Protein AF-A0A0H3ZS88-F1 (afdb_monomer_lite)

Structure (mmCIF, N/CA/C/O backbone):
data_AF-A0A0H3ZS88-F1
#
_entry.id   AF-A0A0H3ZS88-F1
#
loop_
_atom_site.group_PDB
_atom_site.id
_atom_site.type_symbol
_atom_site.label_atom_id
_atom_site.label_alt_id
_atom_site.label_comp_id
_atom_site.label_asym_id
_atom_site.label_entity_id
_atom_site.label_seq_id
_atom_site.pdbx_PDB_ins_code
_atom_site.Cartn_x
_atom_site.Cartn_y
_atom_site.Cartn_z
_atom_site.occupancy
_atom_site.B_iso_or_equiv
_atom_site.auth_seq_id
_atom_site.auth_comp_id
_atom_site.auth_asym_id
_atom_site.auth_atom_id
_atom_site.pdbx_PDB_model_num
ATOM 1 N N . MET A 1 1 ? -18.808 -14.842 27.912 1.00 46.59 1 MET A N 1
ATOM 2 C CA . MET A 1 1 ? -18.067 -13.583 27.665 1.00 46.59 1 MET A CA 1
ATOM 3 C C . MET A 1 1 ? -18.384 -13.091 26.260 1.00 46.59 1 MET A C 1
ATOM 5 O O . MET A 1 1 ? -18.247 -13.871 25.326 1.00 46.59 1 MET A O 1
ATOM 9 N N . LYS A 1 2 ? -18.835 -11.842 26.088 1.00 60.78 2 LYS A N 1
ATOM 10 C CA . LYS A 1 2 ? -18.914 -11.219 24.757 1.00 60.78 2 LYS A CA 1
ATOM 11 C C . LYS A 1 2 ? -17.520 -10.693 24.422 1.00 60.78 2 LYS A C 1
ATOM 13 O O . LYS A 1 2 ? -17.118 -9.669 24.950 1.00 60.78 2 LYS A O 1
ATOM 18 N N . LEU A 1 3 ? -16.780 -11.439 23.602 1.00 66.12 3 LEU A N 1
ATOM 19 C CA . LEU A 1 3 ? -15.375 -11.159 23.274 1.00 66.12 3 LEU A CA 1
ATOM 20 C C . LEU A 1 3 ? -15.169 -9.790 22.603 1.00 66.12 3 LEU A C 1
ATOM 22 O O . LEU A 1 3 ? -14.107 -9.200 22.747 1.00 66.12 3 LEU A O 1
ATOM 26 N N . ILE A 1 4 ? -16.184 -9.276 21.900 1.00 70.56 4 ILE A N 1
ATOM 27 C CA . ILE A 1 4 ? -16.200 -7.933 21.312 1.00 70.56 4 ILE A CA 1
ATOM 28 C C . ILE A 1 4 ? -17.644 -7.427 21.375 1.00 70.56 4 ILE A C 1
ATOM 30 O O . ILE A 1 4 ? -18.505 -7.856 20.597 1.00 70.56 4 ILE A O 1
ATOM 34 N N . GLU A 1 5 ? -17.949 -6.540 22.320 1.00 70.56 5 GLU A N 1
ATOM 35 C CA . GLU A 1 5 ? -19.218 -5.816 22.274 1.00 70.56 5 GLU A CA 1
ATOM 36 C C . GLU A 1 5 ? -19.280 -4.991 20.982 1.00 70.56 5 GLU A C 1
ATOM 38 O O . GLU A 1 5 ? -18.319 -4.331 20.601 1.00 70.56 5 GLU A O 1
ATOM 43 N N . ASN A 1 6 ? -20.411 -5.050 20.274 1.00 74.25 6 ASN A N 1
ATOM 44 C CA . ASN A 1 6 ? -20.624 -4.328 19.015 1.00 74.25 6 ASN A CA 1
ATOM 45 C C . ASN A 1 6 ? -19.694 -4.716 17.845 1.00 74.25 6 ASN A C 1
ATOM 47 O O . ASN A 1 6 ? -19.410 -3.868 17.005 1.00 74.25 6 ASN A O 1
ATOM 51 N N . TRP A 1 7 ? -19.294 -5.987 17.697 1.00 79.62 7 TRP A N 1
ATOM 52 C CA . TRP A 1 7 ? -18.503 -6.452 16.534 1.00 79.62 7 TRP A CA 1
ATOM 53 C C . TRP A 1 7 ? -19.096 -6.054 15.167 1.00 79.62 7 TRP A C 1
ATOM 55 O O . TRP A 1 7 ? -18.362 -5.748 14.233 1.00 79.62 7 TRP A O 1
ATOM 65 N N . LYS A 1 8 ? -20.429 -5.960 15.057 1.00 81.44 8 LYS A N 1
ATOM 66 C CA . LYS A 1 8 ? -21.126 -5.470 13.850 1.00 81.44 8 LYS A CA 1
ATOM 67 C C . LYS A 1 8 ? -20.780 -4.014 13.490 1.00 81.44 8 LYS A C 1
ATOM 69 O O . LYS A 1 8 ? -21.007 -3.594 12.362 1.00 81.44 8 LYS A O 1
ATOM 74 N N . LYS A 1 9 ? -20.234 -3.243 14.436 1.00 83.56 9 LYS A N 1
ATOM 75 C CA . LYS A 1 9 ? -19.735 -1.868 14.274 1.00 83.56 9 LYS A CA 1
ATOM 76 C C . LYS A 1 9 ? -18.204 -1.796 14.212 1.00 83.56 9 LYS A C 1
ATOM 78 O O . LYS A 1 9 ? -17.660 -0.698 14.201 1.00 83.56 9 LYS A O 1
ATOM 83 N N . ALA A 1 10 ? -17.494 -2.928 14.139 1.00 83.38 10 ALA A N 1
ATOM 84 C CA . ALA A 1 10 ? -16.029 -2.947 14.078 1.00 83.38 10 ALA A CA 1
ATOM 85 C C . ALA A 1 10 ? -15.471 -2.143 12.888 1.00 83.38 10 ALA A C 1
ATOM 87 O O . ALA A 1 10 ? -14.392 -1.576 12.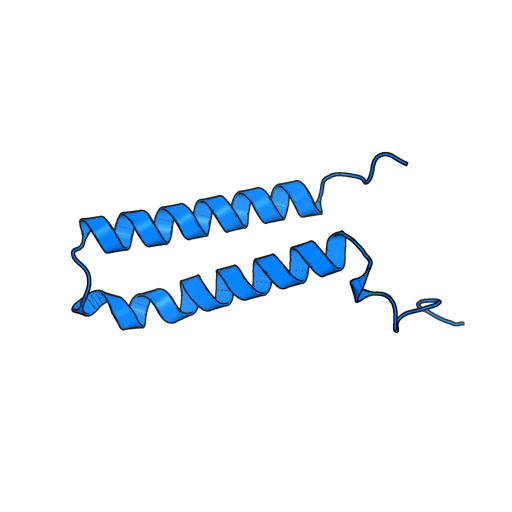991 1.00 83.38 10 ALA A O 1
ATOM 88 N N . TRP A 1 11 ? -16.235 -2.002 11.801 1.00 83.19 11 TRP A N 1
ATOM 89 C CA . TRP A 1 11 ? -15.894 -1.153 10.651 1.00 83.19 11 TRP A CA 1
ATOM 90 C C . TRP A 1 11 ? -15.729 0.344 10.990 1.00 83.19 11 TRP A C 1
ATOM 92 O O . TRP A 1 11 ? -15.134 1.090 10.215 1.00 83.19 11 TRP A O 1
ATOM 102 N N . GLN A 1 12 ? -16.238 0.801 12.139 1.00 85.25 12 GLN A N 1
ATOM 103 C CA . GLN A 1 12 ? -16.071 2.175 12.634 1.00 85.25 12 GLN A CA 1
ATOM 104 C C . GLN A 1 12 ? -14.746 2.378 13.383 1.00 85.25 12 GLN A C 1
ATOM 106 O O . GLN A 1 12 ? -14.375 3.508 13.715 1.00 85.25 12 GLN A O 1
ATOM 111 N N . LEU A 1 13 ? -14.028 1.294 13.688 1.00 86.56 13 LEU A N 1
ATOM 112 C CA . LEU A 1 13 ? -12.724 1.370 14.329 1.00 86.56 13 LEU A CA 1
ATOM 113 C C . LEU A 1 13 ? -11.691 1.844 13.308 1.00 86.56 13 LEU A C 1
ATOM 115 O O . LEU A 1 13 ? -11.548 1.267 12.233 1.00 86.56 13 LEU A O 1
ATOM 119 N N . TRP A 1 14 ? -10.928 2.868 13.688 1.00 86.50 14 TRP A N 1
ATOM 120 C CA . TRP A 1 14 ? -9.859 3.429 12.858 1.00 86.50 14 TRP A CA 1
ATOM 121 C C . TRP A 1 14 ? -8.850 2.363 12.414 1.00 86.50 14 TRP A C 1
ATOM 123 O O . TRP A 1 14 ? -8.461 2.319 11.254 1.00 86.50 14 TRP A O 1
ATOM 133 N N . SER A 1 15 ? -8.499 1.438 13.310 1.00 85.62 15 SER A N 1
ATOM 134 C CA . SER A 1 15 ? -7.613 0.316 12.998 1.00 85.62 15 SER A CA 1
ATOM 135 C C . SER A 1 15 ? -8.175 -0.603 11.909 1.00 85.62 15 SER A C 1
ATOM 137 O O . SER A 1 15 ? -7.428 -1.029 11.032 1.00 85.62 15 SER A O 1
ATOM 139 N N . VAL A 1 16 ? -9.486 -0.871 11.920 1.00 89.31 16 VAL A N 1
ATOM 140 C CA . VAL A 1 16 ? -10.159 -1.707 10.911 1.00 89.31 16 VAL A CA 1
ATOM 141 C C . VAL A 1 16 ? -10.233 -0.984 9.569 1.00 89.31 16 VAL A C 1
ATOM 143 O O . VAL A 1 16 ? -9.994 -1.598 8.533 1.00 89.31 16 VAL A O 1
ATOM 146 N N . GLN A 1 17 ? -10.493 0.323 9.575 1.00 91.19 17 GLN A N 1
ATOM 147 C CA . GLN A 1 17 ? -10.470 1.147 8.363 1.00 91.19 17 GLN A CA 1
ATOM 148 C C . GLN A 1 17 ? -9.069 1.182 7.743 1.00 91.19 17 GLN A C 1
ATOM 150 O O . GLN A 1 17 ? -8.914 0.898 6.557 1.00 91.19 17 GLN A O 1
ATOM 155 N N . CYS A 1 18 ? -8.032 1.434 8.545 1.00 92.12 18 CYS A N 1
ATOM 156 C CA . CYS A 1 18 ? -6.642 1.366 8.094 1.00 92.12 18 CYS A CA 1
ATOM 157 C C . CYS A 1 18 ? -6.292 -0.023 7.547 1.00 92.12 18 CYS A C 1
ATOM 159 O O . CYS A 1 18 ? -5.688 -0.118 6.481 1.00 92.12 18 CYS A O 1
ATOM 161 N N . ALA A 1 19 ? -6.698 -1.102 8.226 1.00 92.12 19 ALA 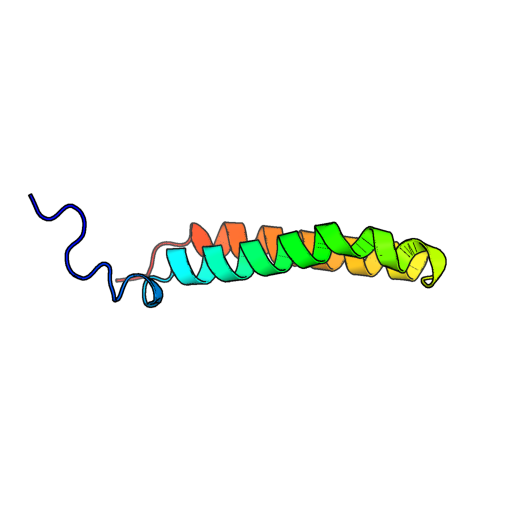A N 1
ATOM 162 C CA . ALA A 1 19 ? -6.480 -2.470 7.753 1.00 92.12 19 ALA A CA 1
ATOM 163 C C . ALA A 1 19 ? -7.151 -2.733 6.399 1.00 92.12 19 ALA A C 1
ATOM 165 O O . ALA A 1 19 ? -6.539 -3.335 5.518 1.00 92.12 19 ALA A O 1
ATOM 166 N N . PHE A 1 20 ? -8.368 -2.228 6.205 1.00 94.62 20 PHE A N 1
ATOM 167 C CA . PHE A 1 20 ? -9.075 -2.319 4.933 1.00 94.62 20 PHE A CA 1
ATOM 168 C C . PHE A 1 20 ? -8.329 -1.590 3.805 1.00 94.62 20 PHE A C 1
ATOM 170 O O . PHE A 1 20 ? -8.077 -2.180 2.755 1.00 94.62 20 PHE A O 1
ATOM 177 N N . PHE A 1 21 ? -7.889 -0.348 4.027 1.00 95.50 21 PHE A N 1
ATOM 178 C CA . PHE A 1 21 ? -7.104 0.384 3.026 1.00 95.50 21 PHE A CA 1
ATOM 179 C C . PHE A 1 21 ? -5.757 -0.283 2.738 1.00 95.50 21 PHE A C 1
ATOM 181 O O . PHE A 1 21 ? -5.357 -0.379 1.579 1.00 95.50 21 PHE A O 1
ATOM 188 N N . MET A 1 22 ? -5.076 -0.810 3.760 1.00 95.62 22 MET A N 1
ATOM 189 C CA . MET A 1 22 ? -3.847 -1.583 3.562 1.00 95.62 22 MET A CA 1
ATOM 190 C C . MET A 1 22 ? -4.097 -2.822 2.702 1.00 95.62 22 MET A C 1
ATOM 192 O O . MET A 1 22 ? -3.280 -3.120 1.831 1.00 95.62 22 MET A O 1
ATOM 196 N N . ALA A 1 23 ? -5.208 -3.532 2.909 1.00 97.12 23 ALA A N 1
ATOM 197 C CA . ALA A 1 23 ? -5.567 -4.684 2.090 1.00 97.12 23 ALA A CA 1
ATOM 198 C C . ALA A 1 23 ? -5.761 -4.284 0.620 1.00 97.12 23 ALA A C 1
ATOM 200 O O . ALA A 1 23 ? -5.174 -4.914 -0.255 1.00 97.12 23 ALA A O 1
ATOM 201 N N . LEU A 1 24 ? -6.486 -3.194 0.347 1.00 97.62 24 LEU A N 1
ATOM 202 C CA . LEU A 1 24 ? -6.671 -2.684 -1.017 1.00 97.62 24 LEU A CA 1
ATOM 203 C C . LEU A 1 24 ? -5.344 -2.318 -1.693 1.00 97.62 24 LEU A C 1
ATOM 205 O O . LEU A 1 24 ? -5.114 -2.700 -2.839 1.00 97.62 24 LEU A O 1
ATOM 209 N N . VAL A 1 25 ? -4.445 -1.632 -0.982 1.00 97.62 25 VAL A N 1
ATOM 210 C CA . VAL A 1 25 ? -3.120 -1.283 -1.519 1.00 97.62 25 VAL A CA 1
ATOM 211 C C . VAL A 1 25 ? -2.298 -2.540 -1.816 1.00 97.62 25 VAL A C 1
ATOM 213 O O . VAL A 1 25 ? -1.676 -2.621 -2.870 1.00 97.62 25 VAL A O 1
ATOM 216 N N . ASN A 1 26 ? -2.327 -3.553 -0.944 1.00 97.31 26 ASN A N 1
ATOM 217 C CA . ASN A 1 26 ? -1.625 -4.818 -1.196 1.00 97.31 26 ASN A CA 1
ATOM 218 C C . ASN A 1 26 ? -2.209 -5.588 -2.385 1.00 97.31 26 ASN A C 1
ATOM 220 O O . ASN A 1 26 ? -1.449 -6.186 -3.145 1.00 97.31 26 ASN A O 1
ATOM 224 N N . VAL A 1 27 ? -3.529 -5.550 -2.586 1.00 97.88 27 VAL A N 1
ATOM 225 C CA . VAL A 1 27 ? -4.159 -6.114 -3.789 1.00 97.88 27 VAL A CA 1
ATOM 226 C C . VAL A 1 27 ? -3.661 -5.382 -5.034 1.00 97.88 27 VAL A C 1
ATOM 228 O 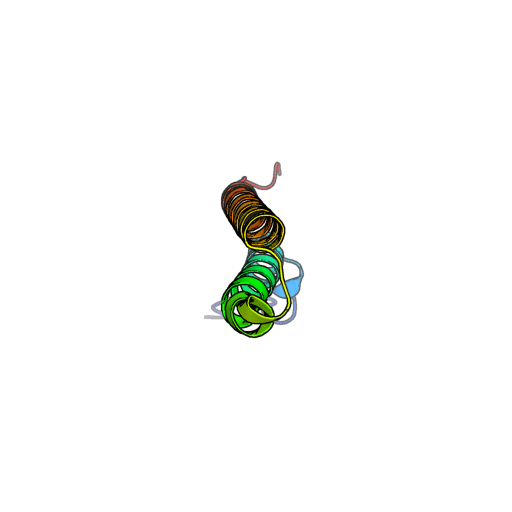O . VAL A 1 27 ? -3.247 -6.035 -5.987 1.00 97.88 27 VAL A O 1
ATOM 231 N N . ALA A 1 28 ? -3.613 -4.048 -5.015 1.00 96.56 28 ALA A N 1
ATOM 232 C CA . ALA A 1 28 ? -3.103 -3.265 -6.139 1.00 96.56 28 ALA A CA 1
ATOM 233 C C . ALA A 1 28 ? -1.635 -3.600 -6.458 1.00 96.56 28 ALA A C 1
ATOM 235 O O . ALA A 1 28 ? -1.301 -3.836 -7.615 1.00 96.56 28 ALA A O 1
ATOM 236 N N . ILE A 1 29 ? -0.777 -3.702 -5.436 1.00 96.19 29 ILE A N 1
ATOM 237 C CA . ILE A 1 29 ? 0.627 -4.125 -5.589 1.00 96.19 29 ILE A CA 1
ATOM 238 C C . ILE A 1 29 ? 0.710 -5.537 -6.179 1.00 96.19 29 ILE A C 1
ATOM 240 O O . ILE A 1 29 ? 1.519 -5.781 -7.066 1.00 96.19 29 ILE A O 1
ATOM 244 N N . SER A 1 30 ? -0.138 -6.459 -5.721 1.00 96.50 30 SER A N 1
ATOM 245 C CA . SER A 1 30 ? -0.138 -7.852 -6.190 1.00 96.50 30 SER A CA 1
ATOM 246 C C . SER A 1 30 ? -0.580 -7.983 -7.649 1.00 96.50 30 SER A C 1
ATOM 248 O O . SER A 1 30 ? -0.135 -8.891 -8.344 1.00 96.50 30 SER A O 1
ATOM 250 N N . LEU A 1 31 ? -1.448 -7.081 -8.114 1.00 96.44 31 LEU A N 1
ATOM 251 C CA . LEU A 1 31 ? -1.933 -7.043 -9.495 1.00 96.44 31 LEU A CA 1
ATOM 252 C C . LEU A 1 31 ? -1.040 -6.205 -10.419 1.00 96.44 31 LEU A C 1
ATOM 254 O O . LEU A 1 31 ? -1.108 -6.379 -11.631 1.00 96.44 31 LEU A O 1
ATOM 258 N N . LEU A 1 32 ? -0.184 -5.332 -9.878 1.00 94.56 32 LEU A N 1
ATOM 259 C CA . LEU A 1 32 ? 0.688 -4.455 -10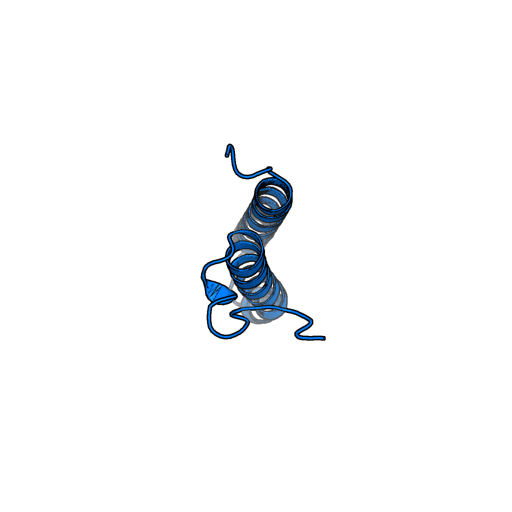.663 1.00 94.56 32 LEU A CA 1
ATOM 260 C C . LEU A 1 32 ? 1.574 -5.199 -11.686 1.00 94.56 32 LEU A C 1
ATOM 262 O O . LEU A 1 32 ? 1.665 -4.712 -12.815 1.00 94.56 32 LEU A O 1
ATOM 266 N N . PRO A 1 33 ? 2.166 -6.378 -11.387 1.00 95.06 33 PRO A N 1
ATOM 267 C CA . PRO A 1 33 ? 2.954 -7.134 -12.364 1.00 95.06 33 PRO A CA 1
ATOM 268 C C . PRO A 1 33 ? 2.1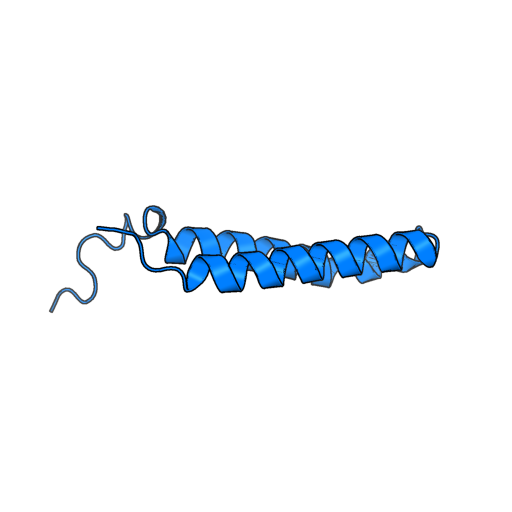83 -7.512 -13.635 1.00 95.06 33 PRO A C 1
ATOM 270 O O . PRO A 1 33 ? 2.792 -7.662 -14.691 1.00 95.06 33 PRO A O 1
ATOM 273 N N . LEU A 1 34 ? 0.848 -7.613 -13.574 1.00 95.44 34 LEU A N 1
ATOM 274 C CA . LEU A 1 34 ? 0.016 -7.890 -14.751 1.00 95.44 34 LEU A CA 1
ATOM 275 C C . LEU A 1 34 ? 0.083 -6.761 -15.790 1.00 95.44 34 LEU A C 1
ATOM 277 O O . LEU A 1 34 ? -0.122 -7.011 -16.971 1.00 95.44 34 LEU A O 1
ATOM 281 N N . LEU A 1 35 ? 0.393 -5.533 -15.364 1.00 92.75 35 LEU A N 1
ATOM 282 C CA . LEU A 1 35 ? 0.520 -4.363 -16.233 1.00 92.75 35 LEU A CA 1
ATOM 283 C C . LEU A 1 35 ? 1.970 -4.098 -16.664 1.00 92.75 35 LEU A C 1
ATOM 285 O O . LEU A 1 35 ? 2.230 -3.123 -17.364 1.00 92.75 35 LEU A O 1
ATOM 289 N N . GLN A 1 36 ? 2.933 -4.935 -16.261 1.00 90.31 36 GLN A N 1
ATOM 290 C CA . GLN A 1 36 ? 4.356 -4.688 -16.514 1.00 90.31 36 GLN A CA 1
ATOM 291 C C . GLN A 1 36 ? 4.700 -4.629 -18.011 1.00 90.31 36 GLN A C 1
ATOM 293 O O . GLN A 1 36 ? 5.626 -3.920 -18.387 1.00 90.31 36 GLN A O 1
ATOM 298 N N . GLN A 1 37 ? 3.965 -5.352 -18.861 1.00 91.25 37 GLN A N 1
ATOM 299 C CA . GLN A 1 37 ? 4.201 -5.364 -20.312 1.00 91.25 37 GLN A CA 1
ATOM 300 C C . GLN A 1 37 ? 3.638 -4.124 -21.021 1.00 91.25 37 GLN A C 1
ATOM 302 O O . GLN A 1 37 ? 4.158 -3.723 -22.056 1.00 91.25 37 GLN A O 1
ATOM 307 N N . GLU A 1 38 ? 2.622 -3.491 -20.433 1.00 93.56 38 GLU A N 1
ATOM 308 C CA . GLU A 1 38 ? 1.944 -2.314 -20.993 1.00 93.56 38 GLU A CA 1
ATOM 309 C C . GLU A 1 38 ? 2.571 -0.993 -20.513 1.00 93.56 38 GLU A C 1
ATOM 311 O O . GLU A 1 38 ? 2.322 0.077 -21.069 1.00 93.56 38 GLU A O 1
ATOM 316 N N . LEU A 1 39 ? 3.384 -1.046 -19.454 1.00 92.38 39 LEU A N 1
ATOM 317 C CA . LEU A 1 39 ? 3.987 0.121 -18.820 1.00 92.38 39 LEU A CA 1
ATOM 318 C C . LEU A 1 39 ? 5.475 0.238 -19.155 1.00 92.38 39 LEU A C 1
ATOM 320 O O . LEU A 1 39 ? 6.236 -0.724 -19.109 1.00 92.38 39 LEU A O 1
ATOM 324 N N . SER A 1 40 ? 5.925 1.472 -19.390 1.00 94.88 40 SER A N 1
ATOM 325 C CA . SER A 1 40 ? 7.355 1.787 -19.387 1.00 94.88 40 SER A CA 1
ATOM 326 C C . SER A 1 40 ? 7.971 1.467 -18.021 1.00 94.88 40 SER A C 1
ATOM 328 O O . SER A 1 40 ? 7.345 1.688 -16.982 1.00 94.88 40 SER A O 1
ATOM 330 N N . ILE A 1 41 ? 9.234 1.029 -18.023 1.00 94.31 41 ILE A N 1
ATOM 331 C CA . ILE A 1 41 ? 10.027 0.718 -16.823 1.00 94.31 41 ILE A CA 1
ATOM 332 C C . ILE A 1 41 ? 9.943 1.854 -15.793 1.00 94.31 41 ILE A C 1
ATOM 334 O O . ILE A 1 41 ? 9.720 1.608 -14.608 1.00 94.31 41 ILE A O 1
ATOM 338 N N . THR A 1 42 ? 10.063 3.105 -16.246 1.00 96.62 42 THR A N 1
ATOM 339 C CA . THR A 1 42 ? 10.015 4.286 -15.373 1.00 96.62 42 THR A CA 1
ATOM 340 C C . THR A 1 42 ? 8.644 4.455 -14.724 1.00 96.62 42 THR A C 1
ATOM 342 O O . THR A 1 42 ? 8.552 4.731 -13.529 1.00 96.62 42 THR A O 1
ATOM 345 N N . VAL A 1 43 ? 7.569 4.266 -15.494 1.00 95.38 43 VAL A N 1
ATOM 346 C CA . VAL A 1 43 ? 6.194 4.411 -14.997 1.00 95.38 43 VAL A CA 1
ATOM 347 C C . VAL A 1 43 ? 5.873 3.295 -14.010 1.00 95.38 43 VAL A C 1
ATOM 349 O O . VAL A 1 43 ? 5.361 3.566 -12.927 1.00 95.38 43 VAL A O 1
ATOM 352 N N . TYR A 1 44 ? 6.245 2.057 -14.335 1.00 95.50 44 TYR A N 1
ATOM 353 C CA . TYR A 1 44 ? 6.079 0.912 -13.446 1.00 95.50 44 TYR A CA 1
ATOM 354 C C . TYR A 1 44 ? 6.792 1.128 -12.104 1.00 95.50 44 TYR A C 1
ATOM 356 O O . TYR A 1 44 ? 6.192 0.957 -11.041 1.00 95.50 44 TYR A O 1
ATOM 364 N N . ALA A 1 45 ? 8.056 1.562 -12.142 1.00 95.75 45 ALA A N 1
ATOM 365 C CA . ALA A 1 45 ? 8.842 1.834 -10.943 1.00 95.75 45 ALA A CA 1
ATOM 366 C C . ALA A 1 45 ? 8.213 2.936 -10.076 1.00 95.75 45 ALA A C 1
ATOM 368 O O . ALA A 1 45 ? 8.119 2.774 -8.858 1.00 95.75 45 ALA A O 1
ATOM 369 N N . LEU A 1 46 ? 7.735 4.022 -10.694 1.00 97.88 46 LEU A N 1
ATOM 370 C CA . LEU A 1 46 ? 7.050 5.110 -9.992 1.00 97.88 46 LEU A CA 1
ATOM 371 C C . LEU A 1 46 ? 5.760 4.634 -9.321 1.00 97.88 46 LEU A C 1
ATOM 373 O O . LEU A 1 46 ? 5.557 4.906 -8.140 1.00 97.88 46 LEU A O 1
ATOM 377 N N . VAL A 1 47 ? 4.907 3.897 -10.036 1.00 96.69 47 VAL A N 1
ATOM 378 C CA . VAL A 1 47 ? 3.646 3.377 -9.480 1.00 96.69 47 VAL A CA 1
ATOM 379 C C . VAL A 1 47 ? 3.920 2.429 -8.314 1.00 96.69 47 VAL A C 1
ATOM 381 O O . VAL A 1 47 ? 3.316 2.574 -7.251 1.00 96.69 47 VAL A O 1
ATOM 384 N N . ASN A 1 48 ? 4.873 1.506 -8.468 1.00 96.62 48 ASN A N 1
ATOM 385 C CA . ASN A 1 48 ? 5.252 0.582 -7.401 1.00 96.62 48 ASN A CA 1
ATOM 386 C C . ASN A 1 48 ? 5.777 1.323 -6.159 1.00 96.62 48 ASN A C 1
ATOM 388 O O . ASN A 1 48 ? 5.374 1.025 -5.034 1.00 96.62 48 ASN A O 1
ATOM 392 N N . ALA A 1 49 ? 6.637 2.327 -6.356 1.00 97.44 49 ALA A N 1
ATOM 393 C CA . ALA A 1 49 ? 7.164 3.141 -5.265 1.00 97.44 49 ALA A CA 1
ATOM 394 C C . ALA A 1 49 ? 6.052 3.913 -4.539 1.00 97.44 49 ALA A C 1
ATOM 396 O O . ALA A 1 49 ? 6.007 3.906 -3.309 1.00 97.44 49 ALA A O 1
ATOM 397 N N . LEU A 1 50 ? 5.122 4.526 -5.277 1.00 97.94 50 LEU A N 1
ATOM 398 C CA . LEU A 1 50 ? 3.987 5.252 -4.701 1.00 97.94 50 LEU A CA 1
ATOM 399 C C . LEU A 1 50 ? 3.075 4.337 -3.878 1.00 97.94 50 LEU A C 1
ATOM 401 O O . LEU A 1 50 ? 2.695 4.702 -2.765 1.00 97.94 50 LEU A O 1
ATOM 405 N N . LEU A 1 51 ? 2.765 3.137 -4.375 1.00 97.31 51 LEU A N 1
ATOM 406 C CA . LEU A 1 51 ? 1.986 2.148 -3.624 1.00 97.31 51 LEU A CA 1
ATOM 407 C C . LEU A 1 51 ? 2.723 1.690 -2.356 1.00 97.31 51 LEU A C 1
ATOM 409 O O . LEU A 1 51 ? 2.108 1.571 -1.294 1.00 97.31 51 LEU A O 1
ATOM 413 N N . GLY A 1 52 ? 4.041 1.496 -2.436 1.00 97.56 52 GLY A N 1
ATOM 414 C CA . GLY A 1 52 ? 4.883 1.180 -1.282 1.00 97.56 52 GLY A CA 1
ATOM 415 C C . GLY A 1 52 ? 4.875 2.285 -0.220 1.00 97.56 52 GLY A C 1
ATOM 416 O O . GLY A 1 52 ? 4.692 1.999 0.966 1.00 97.56 52 GLY A O 1
ATOM 417 N N . ILE A 1 53 ? 5.000 3.549 -0.635 1.00 98.00 53 ILE A N 1
ATOM 418 C CA . ILE A 1 53 ? 4.914 4.718 0.255 1.00 98.00 53 ILE A CA 1
ATOM 419 C C . ILE A 1 53 ? 3.527 4.795 0.899 1.00 98.00 53 ILE A C 1
ATOM 421 O O . ILE A 1 53 ? 3.429 4.946 2.116 1.00 98.00 53 ILE A O 1
ATOM 425 N N . ALA A 1 54 ? 2.457 4.638 0.117 1.00 96.56 54 ALA A N 1
ATOM 426 C CA . ALA A 1 54 ? 1.090 4.646 0.633 1.00 96.56 54 ALA A CA 1
ATOM 427 C C . ALA A 1 54 ? 0.884 3.564 1.704 1.00 96.56 54 ALA A C 1
ATOM 429 O O . ALA A 1 54 ? 0.326 3.838 2.768 1.00 96.56 54 ALA A O 1
ATOM 430 N N . LEU A 1 55 ? 1.395 2.351 1.469 1.00 96.69 55 LEU A N 1
ATOM 431 C CA . LEU A 1 55 ? 1.325 1.264 2.442 1.00 96.69 55 LEU A CA 1
ATOM 432 C C . LEU A 1 55 ? 2.115 1.580 3.719 1.00 96.69 55 LEU A C 1
ATOM 434 O O . LEU A 1 55 ? 1.635 1.310 4.821 1.00 96.69 55 LEU A O 1
ATOM 438 N N . ALA A 1 56 ? 3.308 2.165 3.591 1.00 96.25 56 ALA A N 1
ATOM 439 C CA . ALA A 1 56 ? 4.116 2.580 4.734 1.00 96.25 56 ALA A CA 1
ATOM 440 C C . ALA A 1 56 ? 3.401 3.650 5.576 1.00 96.25 56 ALA A C 1
ATOM 442 O O . ALA A 1 56 ? 3.317 3.513 6.796 1.00 96.25 56 ALA A O 1
ATOM 443 N N . VAL A 1 57 ? 2.813 4.664 4.936 1.00 95.12 57 VAL A N 1
ATOM 444 C CA . VAL A 1 57 ? 2.028 5.707 5.615 1.00 95.12 57 VAL A CA 1
ATOM 445 C C . VAL A 1 57 ? 0.821 5.102 6.329 1.00 95.12 57 VAL A C 1
ATOM 447 O O . VAL A 1 57 ? 0.612 5.380 7.508 1.00 95.12 57 VAL A O 1
ATOM 450 N N . LEU A 1 58 ? 0.057 4.226 5.670 1.00 93.62 58 LEU A N 1
ATOM 451 C CA . LEU A 1 58 ? -1.092 3.553 6.289 1.00 93.62 58 LEU A CA 1
ATOM 452 C C . LEU A 1 58 ? -0.690 2.724 7.514 1.00 93.62 58 LEU A C 1
ATOM 454 O O . LEU A 1 58 ? -1.408 2.726 8.514 1.00 93.62 58 LEU A O 1
ATOM 458 N N . ARG A 1 59 ? 0.472 2.060 7.477 1.00 92.00 59 ARG A N 1
ATOM 459 C CA . ARG A 1 59 ? 1.014 1.346 8.643 1.00 92.00 59 ARG A CA 1
ATOM 460 C C . ARG A 1 59 ? 1.303 2.297 9.798 1.00 92.00 59 ARG A C 1
ATOM 462 O O . ARG A 1 59 ? 0.885 2.006 10.916 1.00 92.00 59 ARG A O 1
ATOM 469 N N . VAL A 1 60 ? 1.933 3.441 9.539 1.00 93.25 60 VAL A N 1
ATOM 470 C CA . VAL A 1 60 ? 2.183 4.463 10.571 1.00 93.25 60 VAL A CA 1
ATOM 471 C C . VAL A 1 60 ? 0.864 4.994 11.140 1.00 93.25 60 VAL A C 1
ATOM 473 O O . VAL A 1 60 ? 0.684 5.032 12.355 1.00 93.25 60 VAL A O 1
ATOM 476 N N . LEU A 1 61 ? -0.106 5.324 10.284 1.00 89.62 61 LEU A N 1
ATOM 477 C CA . LEU A 1 61 ? -1.419 5.814 10.716 1.00 89.62 61 LEU A CA 1
ATOM 478 C C . LEU A 1 61 ? -2.218 4.771 11.506 1.00 89.62 61 LEU A C 1
ATOM 480 O O . LEU A 1 61 ? -2.993 5.139 12.387 1.00 89.62 61 LEU A O 1
ATOM 484 N N . SER A 1 62 ? -2.033 3.479 11.225 1.00 88.75 62 SER A N 1
ATOM 485 C CA . SER A 1 62 ? -2.667 2.393 11.986 1.00 88.75 62 SER A CA 1
ATOM 486 C C . SER A 1 62 ? -2.137 2.279 13.418 1.00 88.75 62 SER A C 1
ATOM 488 O O . SER A 1 62 ? -2.858 1.816 14.299 1.00 88.75 62 SER A O 1
ATOM 490 N N . GLN A 1 63 ? -0.897 2.721 13.647 1.00 86.44 63 GLN A N 1
ATOM 491 C CA . GLN A 1 63 ? -0.238 2.716 14.954 1.00 86.44 63 GLN A CA 1
ATOM 492 C C . GLN A 1 63 ? -0.473 4.015 15.730 1.00 86.44 63 GLN A C 1
ATOM 494 O O . GLN A 1 63 ? -0.248 4.050 16.939 1.00 86.44 63 GLN A O 1
ATOM 499 N N . ALA A 1 64 ? -0.922 5.080 15.058 1.00 77.56 64 ALA A N 1
ATOM 500 C CA . ALA A 1 64 ? -1.184 6.353 15.705 1.00 77.56 64 ALA A CA 1
ATOM 501 C C . ALA A 1 64 ? -2.339 6.195 16.714 1.00 77.56 64 ALA A C 1
ATOM 503 O O . ALA A 1 64 ? -3.450 5.816 16.323 1.00 77.56 64 ALA A O 1
ATOM 504 N N . PRO A 1 65 ? -2.117 6.479 18.010 1.00 61.62 65 PRO A N 1
ATOM 505 C CA . PRO A 1 65 ? -3.190 6.435 18.986 1.00 61.62 65 PRO A CA 1
ATOM 506 C C . PRO A 1 65 ? -4.237 7.485 18.606 1.00 61.62 65 PRO A C 1
ATOM 508 O O . PRO A 1 65 ? -3.893 8.639 18.329 1.00 61.62 65 PRO A O 1
ATOM 511 N N . LYS A 1 66 ? -5.524 7.106 18.602 1.00 59.41 66 LYS A N 1
ATOM 512 C CA . LYS A 1 66 ? -6.600 8.104 18.605 1.00 59.41 66 LYS A CA 1
ATOM 513 C C . LYS A 1 66 ? -6.325 9.022 19.796 1.00 59.41 66 LYS A C 1
ATOM 515 O O . LYS A 1 66 ? -6.310 8.539 20.926 1.00 59.41 66 LYS A O 1
ATOM 520 N N . LYS A 1 67 ? -6.082 10.315 19.548 1.00 56.16 67 LYS A N 1
ATOM 521 C CA . LYS A 1 67 ? -6.175 11.316 20.614 1.00 56.16 67 LYS A CA 1
ATOM 522 C C . LYS A 1 67 ? -7.608 11.224 21.139 1.00 56.16 67 LYS A C 1
ATOM 524 O O . LYS A 1 67 ? -8.540 11.463 20.372 1.00 56.16 67 LYS A O 1
ATOM 529 N N . VAL A 1 68 ? -7.730 10.711 22.364 1.00 48.53 68 VAL A N 1
ATOM 530 C CA . VAL A 1 68 ? -8.977 10.649 23.136 1.00 48.53 68 VAL A CA 1
ATOM 531 C C . VAL A 1 68 ? -9.487 12.065 23.347 1.00 48.53 68 VAL A C 1
ATOM 533 O O . VAL A 1 68 ? -8.633 12.941 23.618 1.00 48.53 68 VAL A O 1
#

pLDDT: mean 88.18, std 12.54, range [46.59, 98.0]

Sequence (68 aa):
MKLIENWKKAWQLWSVQCAFFMALVNVAISLLPLLQQELSITVYALVNALLGIALAVLRVLSQAPKKV

Secondary structure (DSSP, 8-state):
--SSTTGGGGGGSHHHHHHHHHHHHHHHHHHGGGGTTTS-HHHHHHHHHHHHHHHHHHHHHHHSPP--

Foldseek 3Di:
DPPDVPPVCCCVDQLNVLVVVLVVLVVCLVCLVVCVVVDDPVRSVVVNVVSVVVNVVSVVSSPDDPPD

Radius of gyration: 16.39 Å; chains: 1; bounding box: 31×25×49 Å

InterPro domains:
  IPR057700 Protein of unknown function D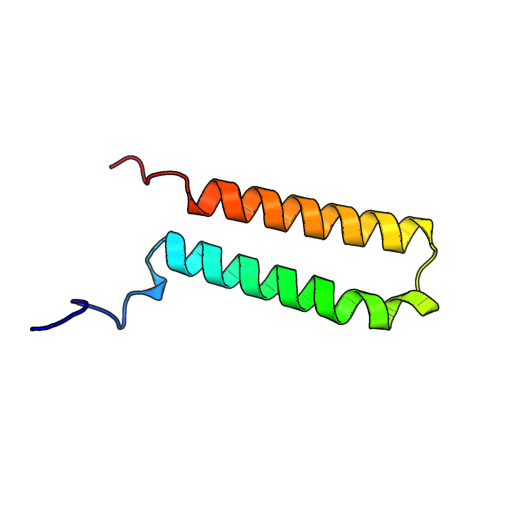UF7940 [PF25612] (2-63)

Organism: NCBI:txid1652827